Protein AF-A0A1C5UY00-F1 (afdb_monomer_lite)

pLDDT: mean 72.48, std 9.23, range [47.28, 86.06]

Foldseek 3Di:
DDPVVVVVVVLVVVQVVVVVVLVPDPCNPVVLQVQLVQLQVVLVVVQVVCVVVVFHQDDDPVLSVQSSNRGVSSSVVSVVVSVVD

Sequence (85 aa):
MNIQNLLYTICIIFIIINIMYYRTRAHKWTSGLIGMGSGVAVLIPLHYLLEMSGLSLAINYFTILFSMAFGIPGVIFMMIDSILF

Secondary structure (DSSP, 8-state):
--HHHHHHHHHHHHHHHHHHHHHT-S-HHHHHHHHHHHHHHHHHHHHHHHHHTT-----SHHHHHHHHHH-HHHHHHHHHHHHH-

Structure (mmCIF, N/CA/C/O backbone):
data_AF-A0A1C5UY00-F1
#
_entry.id   AF-A0A1C5UY00-F1
#
loop_
_atom_site.group_PDB
_atom_site.id
_atom_site.type_symbol
_atom_site.label_atom_id
_atom_site.label_alt_id
_atom_site.label_comp_id
_atom_site.label_asym_id
_atom_site.label_entity_id
_atom_site.label_seq_id
_atom_site.pdbx_PDB_ins_code
_atom_site.Cartn_x
_atom_site.Cartn_y
_atom_site.Cartn_z
_atom_site.occupancy
_atom_site.B_iso_or_equiv
_atom_site.auth_seq_id
_atom_site.auth_comp_id
_atom_site.auth_asym_id
_atom_site.auth_atom_id
_atom_site.pdbx_PDB_model_num
ATOM 1 N N . MET A 1 1 ? 0.982 18.388 15.929 1.00 53.16 1 MET A N 1
ATOM 2 C CA . MET A 1 1 ? 0.643 17.903 14.573 1.00 53.16 1 MET A CA 1
ATOM 3 C C . MET A 1 1 ? -0.239 16.680 14.753 1.00 53.16 1 MET A C 1
ATOM 5 O O . MET A 1 1 ? 0.165 15.803 15.504 1.00 53.16 1 MET A O 1
ATOM 9 N N . ASN A 1 2 ? -1.453 16.658 14.193 1.00 66.19 2 ASN A N 1
ATOM 10 C CA . ASN A 1 2 ? -2.362 15.517 14.362 1.00 66.19 2 ASN A CA 1
ATOM 11 C C . ASN A 1 2 ? -1.712 14.237 13.817 1.00 66.19 2 ASN A C 1
ATOM 13 O O . ASN A 1 2 ? -1.068 14.287 12.769 1.00 66.19 2 ASN A O 1
ATOM 17 N N . ILE A 1 3 ? -1.901 13.105 14.503 1.00 56.66 3 ILE A N 1
ATOM 18 C CA . ILE A 1 3 ? -1.417 11.780 14.066 1.00 56.66 3 ILE A CA 1
ATOM 19 C C . ILE A 1 3 ? -1.862 11.480 12.627 1.00 56.66 3 ILE A C 1
ATOM 21 O O . ILE A 1 3 ? -1.071 10.990 11.828 1.00 56.66 3 ILE A O 1
ATOM 25 N N . GLN A 1 4 ? -3.075 11.900 12.264 1.00 47.28 4 GLN A N 1
ATOM 2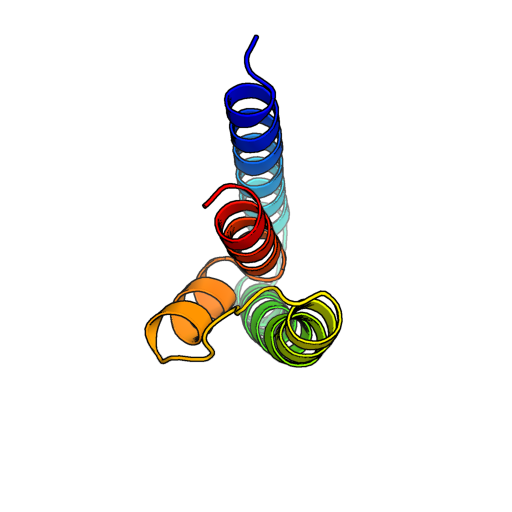6 C CA . GLN A 1 4 ? -3.599 11.831 10.898 1.00 47.28 4 GLN A CA 1
ATOM 27 C C . GLN A 1 4 ? -2.718 12.584 9.885 1.00 47.28 4 GLN A C 1
ATOM 29 O O . GLN A 1 4 ? -2.332 12.026 8.863 1.00 47.28 4 GLN A O 1
ATOM 34 N N . ASN A 1 5 ? -2.307 13.820 10.186 1.00 54.69 5 ASN A N 1
ATOM 35 C CA . ASN A 1 5 ? -1.454 14.613 9.291 1.00 54.69 5 ASN A CA 1
ATOM 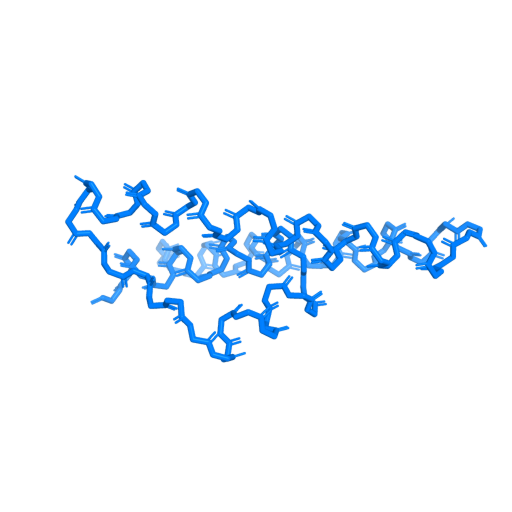36 C C . ASN A 1 5 ? -0.042 14.023 9.169 1.00 54.69 5 ASN A C 1
ATOM 38 O O . ASN A 1 5 ? 0.578 14.115 8.108 1.00 54.69 5 ASN A O 1
ATOM 42 N N . LEU A 1 6 ? 0.467 13.402 10.239 1.00 59.09 6 LEU A N 1
ATOM 43 C CA . LEU A 1 6 ? 1.754 12.708 10.225 1.00 59.09 6 LEU A CA 1
ATOM 44 C C . LEU A 1 6 ? 1.701 11.469 9.314 1.00 59.09 6 LEU A C 1
ATOM 46 O O . LEU A 1 6 ? 2.590 11.288 8.483 1.00 59.09 6 LEU A O 1
ATOM 50 N N . LEU A 1 7 ? 0.627 10.679 9.399 1.00 52.94 7 LEU A N 1
ATOM 51 C CA . LEU A 1 7 ? 0.405 9.513 8.539 1.00 52.94 7 LEU A CA 1
ATOM 52 C C . LEU A 1 7 ? 0.246 9.900 7.063 1.00 52.94 7 LEU A C 1
ATOM 54 O O . LEU A 1 7 ? 0.904 9.301 6.209 1.00 52.94 7 LEU A O 1
ATOM 58 N N . TYR A 1 8 ? -0.530 10.946 6.755 1.00 56.31 8 TYR A N 1
ATOM 59 C CA . TYR A 1 8 ? -0.650 11.458 5.383 1.00 56.31 8 TYR A CA 1
ATOM 60 C C . TYR A 1 8 ? 0.698 11.909 4.813 1.00 56.31 8 TYR A C 1
ATOM 62 O O . TYR A 1 8 ? 1.027 11.597 3.668 1.00 56.31 8 TYR A O 1
ATOM 70 N N . THR A 1 9 ? 1.511 12.588 5.623 1.00 59.69 9 THR A N 1
ATOM 71 C CA . THR A 1 9 ? 2.842 13.053 5.208 1.00 59.69 9 THR A CA 1
ATOM 72 C C . THR A 1 9 ? 3.773 11.878 4.899 1.00 59.69 9 THR A C 1
ATOM 74 O O . THR A 1 9 ? 4.423 11.867 3.854 1.00 59.69 9 THR A O 1
ATOM 77 N N . ILE A 1 10 ? 3.795 10.852 5.758 1.00 66.56 10 ILE A N 1
ATOM 78 C CA . ILE A 1 10 ? 4.586 9.628 5.543 1.00 66.56 10 ILE A CA 1
ATOM 79 C C . ILE A 1 10 ? 4.138 8.910 4.259 1.00 66.56 10 ILE A C 1
ATOM 81 O O . ILE A 1 10 ? 4.978 8.475 3.469 1.00 66.56 10 ILE A O 1
ATOM 85 N N . CYS A 1 11 ? 2.831 8.844 3.994 1.00 55.22 11 CYS A N 1
ATOM 86 C CA . CYS A 1 11 ? 2.293 8.226 2.780 1.00 55.22 11 CYS A CA 1
ATOM 87 C C . CYS A 1 11 ? 2.706 8.970 1.504 1.00 55.22 11 CYS A C 1
ATOM 89 O O . CYS A 1 11 ? 3.152 8.341 0.544 1.00 55.22 11 CYS A O 1
ATOM 91 N N . ILE A 1 12 ? 2.614 10.304 1.496 1.00 63.41 12 ILE A N 1
ATOM 92 C CA . ILE A 1 12 ? 3.048 11.132 0.359 1.00 63.41 12 ILE A CA 1
ATOM 93 C C . ILE A 1 12 ? 4.534 10.893 0.067 1.00 63.41 12 ILE A C 1
ATOM 95 O O . ILE A 1 12 ? 4.919 10.740 -1.092 1.00 63.41 12 ILE A O 1
ATOM 99 N N . ILE A 1 13 ? 5.362 10.773 1.107 1.00 69.06 13 ILE A N 1
ATOM 100 C CA . ILE A 1 13 ? 6.789 10.460 0.965 1.00 69.06 13 ILE A CA 1
ATOM 101 C C . ILE A 1 13 ? 6.988 9.077 0.326 1.00 69.06 13 ILE A C 1
ATOM 103 O O . ILE A 1 13 ? 7.761 8.960 -0.624 1.00 69.06 13 ILE A O 1
ATOM 107 N N . PHE A 1 14 ? 6.265 8.041 0.762 1.00 65.44 14 PHE A N 1
ATOM 108 C CA . PHE A 1 14 ? 6.359 6.703 0.158 1.00 65.44 14 PHE A CA 1
ATOM 109 C C . PHE A 1 14 ? 5.888 6.656 -1.299 1.00 65.44 14 PHE A C 1
ATOM 111 O O . PHE A 1 14 ? 6.487 5.937 -2.106 1.00 65.44 14 PHE A O 1
ATOM 118 N N . ILE A 1 15 ? 4.857 7.429 -1.651 1.00 64.88 15 ILE A N 1
ATOM 119 C CA . ILE A 1 15 ? 4.384 7.583 -3.034 1.00 64.88 15 ILE A CA 1
ATOM 120 C C . ILE A 1 15 ? 5.469 8.248 -3.885 1.00 64.88 15 ILE A C 1
ATOM 122 O O . ILE A 1 15 ? 5.809 7.735 -4.950 1.00 64.88 15 ILE A O 1
ATOM 126 N N . ILE A 1 16 ? 6.063 9.342 -3.402 1.00 68.31 16 ILE A N 1
ATOM 127 C CA . ILE A 1 16 ? 7.145 10.046 -4.103 1.00 68.31 16 ILE A CA 1
ATOM 128 C C . ILE A 1 16 ? 8.358 9.126 -4.280 1.00 68.31 16 ILE A C 1
ATOM 130 O O . ILE A 1 16 ? 8.887 9.033 -5.386 1.00 68.31 16 ILE A O 1
ATOM 134 N N . ILE A 1 17 ? 8.760 8.391 -3.237 1.00 68.62 17 ILE A N 1
ATOM 135 C CA . ILE A 1 17 ? 9.867 7.426 -3.299 1.00 68.62 17 ILE A CA 1
ATOM 136 C C . ILE A 1 17 ? 9.566 6.322 -4.311 1.00 68.62 17 ILE A C 1
ATOM 138 O O . ILE A 1 17 ? 10.438 5.994 -5.111 1.00 68.62 17 ILE A O 1
ATOM 142 N N . ASN A 1 18 ? 8.345 5.780 -4.332 1.00 64.44 18 ASN A N 1
ATOM 143 C CA . ASN A 1 18 ? 7.958 4.778 -5.324 1.00 64.44 18 ASN A CA 1
ATOM 144 C C . ASN A 1 18 ? 8.019 5.353 -6.741 1.00 64.44 18 ASN A C 1
ATOM 146 O O . ASN A 1 18 ? 8.651 4.754 -7.605 1.00 64.44 18 ASN A O 1
ATOM 150 N N . ILE A 1 19 ? 7.445 6.534 -6.981 1.00 64.62 19 ILE A N 1
ATOM 151 C CA . ILE A 1 19 ? 7.491 7.202 -8.291 1.00 64.62 19 ILE A CA 1
ATOM 152 C C . ILE A 1 19 ? 8.941 7.443 -8.728 1.00 64.62 19 ILE A C 1
ATOM 154 O O . ILE A 1 19 ? 9.295 7.169 -9.877 1.00 64.62 19 ILE A O 1
ATOM 158 N N . MET A 1 20 ? 9.797 7.920 -7.822 1.00 64.69 20 MET A N 1
ATOM 159 C CA . MET A 1 20 ? 11.220 8.116 -8.094 1.00 64.69 20 MET A CA 1
ATOM 160 C C . MET A 1 20 ? 11.912 6.788 -8.407 1.00 64.69 20 MET A C 1
ATOM 162 O O . MET A 1 20 ? 12.589 6.700 -9.426 1.00 64.69 20 MET A O 1
ATOM 166 N N . TYR A 1 21 ? 11.675 5.745 -7.609 1.00 64.25 21 TYR A N 1
ATOM 167 C CA . TYR A 1 21 ? 12.231 4.402 -7.800 1.00 64.25 21 TYR A CA 1
ATOM 168 C C . TYR A 1 21 ? 11.800 3.773 -9.137 1.00 64.25 21 TYR A C 1
ATOM 170 O O . TYR A 1 21 ? 12.614 3.166 -9.838 1.00 64.25 21 TYR A O 1
ATOM 178 N N . TYR A 1 22 ? 10.543 3.971 -9.543 1.00 61.12 22 TYR A N 1
ATOM 179 C CA . TYR A 1 22 ? 10.025 3.525 -10.838 1.00 61.12 22 TYR A CA 1
ATOM 180 C C . TYR A 1 22 ? 10.630 4.294 -12.018 1.00 61.12 22 TYR A C 1
ATOM 182 O O . TYR A 1 22 ? 10.849 3.703 -13.079 1.00 61.12 22 TYR A O 1
ATOM 190 N N . ARG A 1 23 ? 10.943 5.589 -11.858 1.00 61.97 23 ARG A N 1
ATOM 191 C CA . ARG A 1 23 ? 11.568 6.398 -12.922 1.00 61.97 23 ARG A CA 1
ATOM 192 C C . ARG A 1 23 ? 13.003 5.972 -13.230 1.00 61.97 23 ARG A C 1
ATOM 194 O O . ARG A 1 23 ? 13.410 6.099 -14.384 1.00 61.97 23 ARG A O 1
ATOM 201 N N . THR A 1 24 ? 13.743 5.453 -12.252 1.00 61.12 24 THR A N 1
ATOM 202 C CA . THR A 1 24 ? 15.155 5.056 -12.415 1.00 61.12 24 THR A CA 1
ATOM 203 C C . THR A 1 24 ? 15.346 3.660 -13.020 1.00 61.12 24 THR A C 1
ATOM 205 O O . THR A 1 24 ? 16.468 3.294 -13.366 1.00 61.12 24 THR A O 1
ATOM 208 N N . ARG A 1 25 ? 14.282 2.857 -13.171 1.00 60.81 25 ARG A N 1
ATOM 209 C CA . ARG A 1 25 ? 14.367 1.497 -13.733 1.00 60.81 25 ARG A CA 1
ATOM 210 C C . ARG A 1 25 ? 14.403 1.509 -15.267 1.00 60.81 25 ARG A C 1
ATOM 212 O O . ARG A 1 25 ? 13.536 2.083 -15.923 1.00 60.81 25 ARG A O 1
ATOM 219 N N . ALA A 1 26 ? 15.360 0.769 -15.834 1.00 57.50 26 ALA A N 1
ATOM 220 C CA . ALA A 1 26 ? 15.506 0.562 -17.279 1.00 57.50 26 ALA A CA 1
ATOM 221 C C . ALA A 1 26 ? 14.304 -0.172 -17.918 1.00 57.50 26 ALA A C 1
ATOM 223 O O . ALA A 1 26 ? 13.929 0.123 -19.050 1.00 57.50 26 ALA A O 1
ATOM 224 N N . HIS A 1 27 ? 13.642 -1.074 -17.179 1.00 65.56 27 HIS A N 1
ATOM 225 C CA . HIS A 1 27 ? 12.474 -1.835 -17.645 1.00 65.56 27 HIS A CA 1
ATOM 226 C C . HIS A 1 27 ? 11.189 -1.394 -16.929 1.00 65.56 27 HIS A C 1
ATOM 228 O O . HIS A 1 27 ? 10.697 -2.047 -16.010 1.00 65.56 27 HIS A O 1
ATOM 234 N N . LYS A 1 28 ? 10.650 -0.250 -17.358 1.00 66.75 28 LYS A N 1
ATOM 235 C CA . LYS A 1 28 ? 9.487 0.419 -16.743 1.00 66.75 28 LYS A CA 1
ATOM 236 C C . LYS A 1 28 ? 8.223 -0.453 -16.715 1.00 66.75 28 LYS A C 1
ATOM 238 O O . LYS A 1 28 ? 7.494 -0.442 -15.730 1.00 66.75 28 LYS A O 1
ATOM 243 N N . TRP A 1 29 ? 7.998 -1.244 -17.764 1.00 67.69 29 TRP A N 1
ATOM 244 C CA . TRP A 1 29 ? 6.802 -2.079 -17.920 1.00 67.69 29 TRP A CA 1
ATOM 245 C C . TRP A 1 29 ? 6.780 -3.298 -16.995 1.00 67.69 29 TRP A C 1
ATOM 247 O O . TRP A 1 29 ? 5.786 -3.531 -16.316 1.00 67.69 29 TRP A O 1
ATOM 257 N N . THR A 1 30 ? 7.876 -4.059 -16.918 1.00 70.56 30 THR A N 1
ATOM 258 C CA . THR A 1 30 ? 7.949 -5.247 -16.050 1.00 70.56 30 THR A CA 1
ATOM 259 C C . THR A 1 30 ? 7.922 -4.860 -14.583 1.00 70.56 30 THR A C 1
ATOM 261 O O . THR A 1 30 ? 7.221 -5.488 -13.795 1.00 70.56 30 THR A O 1
ATOM 264 N N . SER A 1 31 ? 8.615 -3.782 -14.217 1.00 68.50 31 SER A N 1
ATOM 265 C CA . SER A 1 31 ? 8.516 -3.241 -12.867 1.00 68.50 31 SER A CA 1
ATOM 266 C C . SER A 1 31 ? 7.091 -2.783 -12.554 1.00 68.50 31 SER A C 1
ATOM 268 O O . SER A 1 31 ? 6.598 -3.114 -11.482 1.00 68.50 31 SER A O 1
ATOM 270 N N . GLY A 1 32 ? 6.416 -2.072 -13.465 1.00 70.00 32 GLY A N 1
ATOM 271 C CA . GLY A 1 32 ? 5.030 -1.633 -13.266 1.00 70.00 32 GLY A CA 1
ATOM 272 C C . GLY A 1 32 ? 4.054 -2.797 -13.070 1.00 70.00 32 GLY A C 1
ATOM 273 O O . GLY A 1 32 ? 3.242 -2.758 -12.153 1.00 70.00 32 GLY A O 1
ATOM 274 N N . LEU A 1 33 ? 4.194 -3.872 -13.854 1.00 76.50 33 LEU A N 1
ATOM 275 C CA . LEU A 1 33 ? 3.395 -5.094 -13.698 1.00 76.50 33 LEU A CA 1
ATOM 276 C C . LEU A 1 33 ? 3.651 -5.796 -12.357 1.00 76.50 33 LEU A C 1
ATOM 278 O O . LEU A 1 33 ? 2.708 -6.265 -11.726 1.00 76.50 33 LEU A O 1
ATOM 282 N N . ILE A 1 34 ? 4.903 -5.831 -11.890 1.00 77.19 34 ILE A N 1
ATOM 283 C CA . ILE A 1 34 ? 5.240 -6.364 -10.561 1.00 77.19 34 ILE A CA 1
ATOM 284 C C . ILE A 1 34 ? 4.655 -5.468 -9.461 1.00 77.19 34 ILE A C 1
ATOM 286 O O . ILE A 1 34 ? 4.143 -5.976 -8.467 1.00 77.19 34 ILE A O 1
ATOM 290 N N . GLY A 1 35 ? 4.670 -4.146 -9.639 1.00 74.00 35 GLY A N 1
ATOM 291 C CA . GLY A 1 35 ? 4.014 -3.191 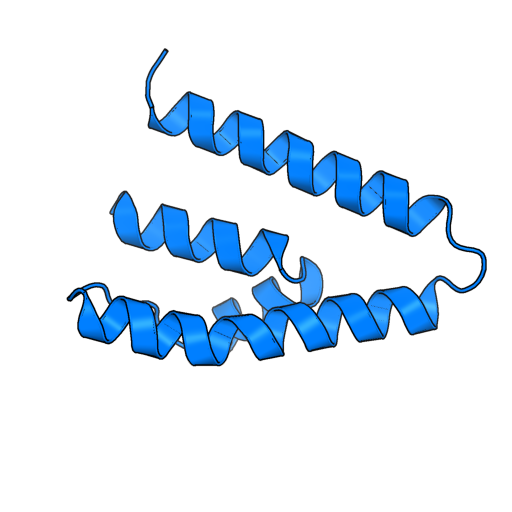-8.743 1.00 74.00 35 GLY A CA 1
ATOM 292 C C . GLY A 1 35 ? 2.509 -3.413 -8.641 1.00 74.00 35 GLY A C 1
ATOM 293 O O . GLY A 1 35 ? 1.981 -3.558 -7.542 1.00 74.00 35 GLY A O 1
ATOM 294 N N . MET A 1 36 ? 1.843 -3.521 -9.790 1.00 79.62 36 MET A N 1
ATOM 295 C CA . MET A 1 36 ? 0.411 -3.809 -9.889 1.00 79.62 36 MET A CA 1
ATOM 296 C C . MET A 1 36 ? 0.063 -5.151 -9.242 1.00 79.62 36 MET A C 1
ATOM 298 O O . MET A 1 36 ? -0.841 -5.227 -8.412 1.00 79.62 36 MET A O 1
ATOM 302 N N . GLY A 1 37 ? 0.809 -6.203 -9.587 1.00 76.88 37 GLY A N 1
ATOM 303 C CA . GLY A 1 37 ? 0.596 -7.546 -9.054 1.00 76.88 37 GLY A CA 1
ATOM 304 C C . GLY A 1 37 ? 0.856 -7.630 -7.551 1.00 76.88 37 GLY A C 1
ATOM 305 O O . GLY A 1 37 ? 0.068 -8.233 -6.831 1.00 76.88 37 GLY A O 1
ATOM 306 N N . SER A 1 38 ? 1.917 -6.986 -7.058 1.00 77.56 38 SER A N 1
ATOM 307 C CA . SER A 1 38 ? 2.237 -6.965 -5.625 1.00 77.56 38 SER A CA 1
ATOM 308 C C . SER A 1 38 ? 1.218 -6.177 -4.801 1.00 77.56 38 SER A C 1
ATOM 310 O O . SER A 1 38 ? 0.905 -6.601 -3.694 1.00 77.56 38 SER A O 1
ATOM 312 N N . GLY A 1 39 ? 0.639 -5.095 -5.333 1.00 80.50 39 GLY A N 1
ATOM 313 C CA . GLY A 1 39 ? -0.473 -4.393 -4.684 1.00 80.50 39 GLY A CA 1
ATOM 314 C C . GLY A 1 39 ? -1.687 -5.297 -4.477 1.00 80.50 39 GLY A C 1
ATOM 315 O O . GLY A 1 39 ? -2.148 -5.472 -3.353 1.00 80.50 39 GLY A O 1
ATOM 316 N N . VAL A 1 40 ? -2.151 -5.963 -5.535 1.00 82.69 40 VAL A N 1
ATOM 317 C CA . VAL A 1 40 ? -3.300 -6.884 -5.434 1.00 82.69 40 VAL A CA 1
ATOM 318 C C . VAL A 1 40 ? -2.982 -8.082 -4.535 1.00 82.69 40 VAL A C 1
ATOM 320 O O . VAL A 1 40 ? -3.809 -8.480 -3.716 1.00 82.69 40 VAL A O 1
ATOM 323 N N . ALA A 1 41 ? -1.772 -8.635 -4.644 1.00 80.00 41 ALA A N 1
ATOM 324 C CA . ALA A 1 41 ? -1.346 -9.778 -3.842 1.00 80.00 41 ALA A CA 1
ATOM 325 C C . ALA A 1 41 ? -1.285 -9.467 -2.340 1.00 80.00 41 ALA A C 1
ATOM 327 O O . ALA A 1 41 ? -1.518 -10.365 -1.537 1.00 80.00 41 ALA A O 1
ATOM 328 N N . VAL A 1 42 ? -0.993 -8.219 -1.954 1.00 79.75 42 VAL A N 1
ATOM 329 C CA . VAL A 1 42 ? -0.994 -7.781 -0.548 1.00 79.75 42 VAL A CA 1
ATOM 330 C C . VAL A 1 42 ? -2.401 -7.400 -0.075 1.00 79.75 42 VAL A C 1
ATOM 332 O O . VAL A 1 42 ? -2.714 -7.608 1.094 1.00 79.75 42 VAL A O 1
ATOM 335 N N . LEU A 1 43 ? -3.277 -6.915 -0.964 1.00 83.00 43 LEU A N 1
ATOM 336 C CA . LEU A 1 43 ? -4.652 -6.528 -0.620 1.00 83.00 43 LEU A CA 1
ATOM 337 C C . LEU A 1 43 ? -5.470 -7.693 -0.032 1.00 83.00 43 LEU A C 1
ATOM 339 O O . LEU A 1 43 ? -6.166 -7.511 0.962 1.00 83.00 43 LEU A O 1
ATOM 343 N N . ILE A 1 44 ? -5.364 -8.888 -0.622 1.00 79.38 44 ILE A N 1
ATOM 344 C CA . ILE A 1 44 ? -6.130 -10.078 -0.207 1.00 79.38 44 ILE A CA 1
ATOM 345 C C . ILE A 1 44 ? -5.795 -10.530 1.229 1.00 79.38 44 ILE A C 1
ATOM 347 O O . ILE A 1 44 ? -6.710 -10.604 2.046 1.00 79.38 44 ILE A O 1
ATOM 351 N N . PRO A 1 45 ? -4.533 -10.834 1.592 1.00 77.69 45 PRO A N 1
ATOM 352 C CA . PRO A 1 45 ? -4.203 -11.228 2.961 1.00 77.69 45 PRO A CA 1
ATOM 353 C C . PRO A 1 45 ? -4.441 -10.093 3.963 1.00 77.69 45 PRO A C 1
ATOM 355 O O . PRO A 1 45 ? -4.816 -10.366 5.100 1.00 77.69 45 PRO A O 1
ATOM 358 N N . LEU A 1 46 ? -4.273 -8.829 3.553 1.00 80.25 46 LEU A N 1
ATOM 359 C CA . LEU A 1 46 ? -4.558 -7.685 4.415 1.00 80.25 46 LEU A CA 1
ATOM 360 C C . LEU A 1 46 ? -6.048 -7.596 4.774 1.00 80.25 46 LEU A C 1
ATOM 362 O O . LEU A 1 46 ? -6.372 -7.355 5.932 1.00 80.25 46 LEU A O 1
ATOM 366 N N . HIS A 1 47 ? -6.941 -7.823 3.809 1.00 82.50 47 HIS A N 1
ATOM 367 C CA . HIS A 1 47 ? -8.382 -7.871 4.053 1.00 82.50 47 HIS A CA 1
ATOM 368 C C . HIS A 1 47 ? -8.736 -8.884 5.148 1.00 82.50 47 HIS A C 1
ATOM 370 O O . HIS A 1 47 ? -9.371 -8.510 6.129 1.00 82.50 47 HIS A O 1
ATOM 376 N N . TYR A 1 48 ? -8.237 -10.121 5.045 1.00 78.88 48 TYR A N 1
ATOM 377 C CA . TYR A 1 48 ? -8.480 -11.145 6.067 1.00 78.88 48 TYR A CA 1
ATOM 378 C C . TYR A 1 48 ? -7.892 -10.771 7.435 1.00 78.88 48 TYR A C 1
ATOM 380 O O . TYR A 1 48 ? -8.536 -10.980 8.459 1.00 78.88 48 TYR A O 1
ATOM 388 N N . LEU A 1 49 ? -6.684 -10.198 7.474 1.00 73.50 49 LEU A N 1
ATOM 389 C CA . LEU A 1 49 ? -6.063 -9.761 8.731 1.00 73.50 49 LEU A CA 1
ATOM 390 C C . LEU A 1 49 ? -6.856 -8.646 9.420 1.00 73.50 49 LEU A C 1
ATOM 392 O O . LEU A 1 49 ? -6.985 -8.660 10.643 1.00 73.50 49 LEU A O 1
ATOM 396 N N . LEU A 1 50 ? -7.387 -7.699 8.646 1.00 75.94 50 LEU A N 1
ATOM 397 C CA . LEU A 1 50 ? -8.206 -6.610 9.172 1.00 75.94 50 LEU A CA 1
ATOM 398 C C . LEU A 1 50 ? -9.563 -7.120 9.660 1.00 75.94 50 LEU A C 1
ATOM 400 O O . LEU A 1 50 ? -9.989 -6.736 10.750 1.00 75.94 50 LEU A O 1
ATOM 404 N N . GLU A 1 51 ? -10.195 -8.048 8.936 1.00 77.81 51 GLU A N 1
ATOM 405 C CA . GLU A 1 51 ? -11.437 -8.677 9.400 1.00 77.81 51 GLU A CA 1
ATOM 406 C C . GLU A 1 51 ? -11.233 -9.403 10.737 1.00 77.81 51 GLU A C 1
ATOM 408 O O . GLU A 1 51 ? -12.061 -9.281 11.642 1.00 77.81 51 GLU A O 1
ATOM 413 N N . MET A 1 52 ? -10.093 -10.084 10.919 1.00 73.81 52 MET A N 1
ATOM 414 C CA . MET A 1 52 ? -9.736 -10.714 12.199 1.00 73.81 52 MET A CA 1
ATOM 415 C C . MET A 1 52 ? -9.547 -9.704 13.339 1.00 73.81 52 MET A C 1
ATOM 417 O O . MET A 1 52 ? -9.776 -10.050 14.498 1.00 73.81 52 MET A O 1
ATOM 421 N N . SER A 1 53 ? -9.148 -8.465 13.037 1.00 72.94 53 SER A N 1
ATOM 422 C CA . SER A 1 53 ? -9.054 -7.379 14.021 1.00 72.94 53 SER A CA 1
ATOM 423 C C . SER A 1 53 ? -10.360 -6.591 14.198 1.00 72.94 53 SER A C 1
ATOM 425 O O . SER A 1 53 ? -10.370 -5.609 14.936 1.00 72.94 53 SER A O 1
ATOM 427 N N . GLY A 1 54 ? -11.454 -6.997 13.539 1.00 74.94 54 GLY A N 1
ATOM 428 C CA . GLY A 1 54 ? -12.753 -6.317 13.588 1.00 74.94 54 GLY A CA 1
ATOM 429 C C . GLY A 1 54 ? -12.872 -5.090 12.677 1.00 74.94 54 GLY A C 1
ATOM 430 O O . GLY A 1 54 ? -13.842 -4.344 12.795 1.00 74.94 54 GLY A O 1
ATOM 431 N N . LEU A 1 55 ? -11.907 -4.874 11.777 1.00 75.44 55 LEU A N 1
ATOM 432 C CA . LEU A 1 55 ? -11.898 -3.789 10.796 1.00 75.44 55 LEU A CA 1
ATOM 433 C C . LEU A 1 55 ? -12.319 -4.326 9.425 1.00 75.44 55 LEU A C 1
ATOM 435 O O . LEU A 1 55 ? -11.846 -5.366 8.977 1.00 75.44 55 LEU A O 1
ATOM 439 N N . SER A 1 56 ? -13.201 -3.617 8.726 1.00 77.12 56 SER A N 1
ATOM 440 C CA . SER A 1 56 ? -13.703 -4.063 7.423 1.00 77.12 56 SER A CA 1
ATOM 441 C C . SER A 1 56 ? -13.013 -3.316 6.287 1.00 77.12 56 SER A C 1
ATOM 443 O O . SER A 1 56 ? -13.356 -2.174 5.986 1.00 77.12 56 SER A O 1
ATOM 445 N N . LEU A 1 57 ? -12.098 -3.988 5.591 1.00 80.50 57 LEU A N 1
ATOM 446 C CA . LEU A 1 57 ? -11.518 -3.485 4.346 1.00 80.50 57 LEU A CA 1
ATOM 447 C C . LEU A 1 57 ? -12.262 -4.083 3.148 1.00 80.50 57 LEU A C 1
ATOM 449 O O . LEU A 1 57 ? -11.977 -5.205 2.752 1.00 80.50 57 LEU A O 1
ATOM 453 N N . ALA A 1 58 ? -13.213 -3.369 2.548 1.00 81.75 58 ALA A N 1
ATOM 454 C CA . ALA A 1 58 ? -14.011 -3.935 1.458 1.00 81.75 58 ALA A CA 1
ATOM 455 C C . ALA A 1 58 ? -13.161 -4.261 0.209 1.00 81.75 58 ALA A C 1
ATOM 457 O O . ALA A 1 58 ? -12.583 -3.367 -0.416 1.00 81.75 58 ALA A O 1
ATOM 458 N N . ILE A 1 59 ? -13.143 -5.529 -0.218 1.00 84.88 59 ILE A N 1
ATOM 459 C CA . ILE A 1 59 ? -12.602 -5.911 -1.530 1.00 84.88 59 ILE A CA 1
ATOM 460 C C . ILE A 1 59 ? -13.668 -5.619 -2.589 1.00 84.88 59 ILE A C 1
ATOM 462 O O . ILE A 1 59 ? -14.654 -6.340 -2.729 1.00 84.88 59 ILE A O 1
ATOM 466 N N . ASN A 1 60 ? -13.471 -4.546 -3.345 1.00 86.06 60 ASN A N 1
ATOM 467 C CA . ASN A 1 60 ? -14.339 -4.144 -4.442 1.00 86.06 60 ASN A CA 1
ATOM 468 C C . ASN A 1 60 ? -13.490 -3.683 -5.636 1.00 86.06 60 ASN A C 1
ATOM 470 O O . ASN A 1 60 ? -12.263 -3.588 -5.561 1.00 86.06 60 ASN A O 1
ATOM 474 N N . TYR A 1 61 ? -14.140 -3.384 -6.762 1.00 81.00 61 TYR A N 1
ATOM 475 C CA . TYR A 1 61 ? -13.431 -2.936 -7.963 1.00 81.00 61 TYR A CA 1
ATOM 476 C C . TYR A 1 61 ? -12.565 -1.695 -7.717 1.00 81.00 61 TYR A C 1
ATOM 478 O O . TYR A 1 61 ? -11.498 -1.578 -8.315 1.00 81.00 61 TYR A O 1
ATOM 486 N N . PHE A 1 62 ? -12.984 -0.798 -6.819 1.00 82.50 62 PHE A N 1
ATOM 487 C CA . PHE A 1 62 ? -12.231 0.404 -6.480 1.00 82.50 62 PHE A CA 1
ATOM 488 C C . PHE A 1 62 ? -10.949 0.078 -5.703 1.00 82.50 62 PHE A C 1
ATOM 490 O O . PHE A 1 62 ? -9.874 0.526 -6.102 1.00 82.50 62 PHE A O 1
ATOM 497 N N . THR A 1 63 ? -11.022 -0.744 -4.653 1.00 83.94 63 THR A N 1
ATOM 498 C CA . THR A 1 63 ? -9.848 -1.117 -3.847 1.00 83.94 63 THR A CA 1
ATOM 499 C C . THR A 1 63 ? -8.859 -1.968 -4.642 1.00 83.94 63 THR A C 1
ATOM 501 O O . THR A 1 63 ? -7.647 -1.765 -4.551 1.00 83.94 63 THR A O 1
ATOM 504 N N . ILE A 1 64 ? -9.348 -2.829 -5.537 1.00 83.44 64 ILE A N 1
ATOM 505 C CA . ILE A 1 64 ? -8.491 -3.573 -6.467 1.00 83.44 64 ILE A CA 1
ATOM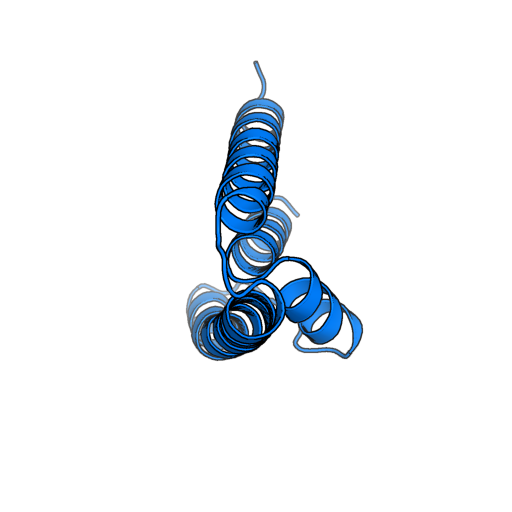 506 C C . ILE A 1 64 ? -7.786 -2.615 -7.437 1.00 83.44 64 ILE A C 1
ATOM 508 O O . ILE A 1 64 ? -6.557 -2.620 -7.494 1.00 83.44 64 ILE A O 1
ATOM 512 N N . LEU A 1 65 ? -8.518 -1.746 -8.147 1.00 81.69 65 LEU A N 1
ATOM 513 C CA . LEU A 1 65 ? -7.926 -0.793 -9.100 1.00 81.69 65 LEU A CA 1
ATOM 514 C C . LEU A 1 65 ? -6.916 0.146 -8.442 1.00 81.69 65 LEU A C 1
ATOM 516 O O . LEU A 1 65 ? -5.856 0.416 -9.004 1.00 81.69 65 LEU A O 1
ATOM 520 N N . PHE A 1 66 ? -7.222 0.624 -7.242 1.00 80.25 66 PHE A N 1
ATOM 521 C CA . PHE A 1 66 ? -6.352 1.538 -6.518 1.00 80.25 66 PHE A CA 1
ATOM 522 C C . PHE A 1 66 ? -5.100 0.817 -5.986 1.00 80.25 66 PHE A C 1
ATOM 524 O O . PHE A 1 66 ? -3.999 1.359 -6.086 1.00 80.2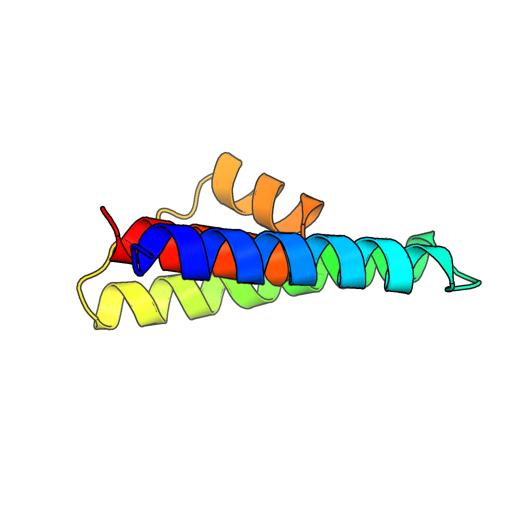5 66 PHE A O 1
ATOM 531 N N . SER A 1 67 ? -5.214 -0.443 -5.543 1.00 84.56 67 SER A N 1
ATOM 532 C CA . SER A 1 67 ? -4.043 -1.278 -5.224 1.00 84.56 67 SER A CA 1
ATOM 533 C C . SER A 1 67 ? -3.183 -1.583 -6.455 1.00 84.56 67 SER A C 1
ATOM 535 O O . SER A 1 67 ? -1.963 -1.625 -6.349 1.00 84.56 67 SER A O 1
ATOM 537 N N . MET A 1 68 ? -3.780 -1.734 -7.642 1.00 79.12 68 MET A N 1
ATOM 538 C CA . MET A 1 68 ? -3.025 -1.917 -8.885 1.00 79.12 68 MET A CA 1
ATOM 539 C C . MET A 1 68 ? -2.295 -0.630 -9.275 1.00 79.12 68 MET A C 1
ATOM 541 O O . MET A 1 68 ? -1.104 -0.660 -9.571 1.00 79.12 68 MET A O 1
ATOM 545 N N . ALA A 1 69 ? -2.984 0.510 -9.246 1.00 77.69 69 ALA A N 1
ATOM 546 C CA . ALA A 1 69 ? -2.418 1.794 -9.650 1.00 77.69 69 ALA A CA 1
ATOM 547 C C . ALA A 1 69 ? -1.248 2.234 -8.756 1.00 77.69 69 ALA A C 1
ATOM 549 O O . ALA A 1 69 ? -0.266 2.787 -9.253 1.00 77.69 69 ALA A O 1
ATOM 550 N N . PHE A 1 70 ? -1.344 1.970 -7.451 1.00 76.75 70 PHE A N 1
ATOM 551 C CA . PHE A 1 70 ? -0.377 2.447 -6.461 1.00 76.75 70 PHE A CA 1
ATOM 552 C C . PHE A 1 70 ? 0.492 1.345 -5.848 1.00 76.75 70 PHE A C 1
ATOM 554 O O . PHE A 1 70 ? 1.408 1.659 -5.090 1.00 76.75 70 PHE A O 1
ATOM 561 N N . GLY A 1 71 ? 0.245 0.074 -6.167 1.00 82.06 71 GLY A N 1
ATOM 562 C CA . GLY A 1 71 ? 0.947 -1.070 -5.593 1.00 82.06 71 GLY A CA 1
ATOM 563 C C . GLY A 1 71 ? 0.736 -1.202 -4.082 1.00 82.06 71 GLY A C 1
ATOM 564 O O . GLY A 1 71 ? -0.289 -0.802 -3.527 1.00 82.06 71 GLY A O 1
ATOM 565 N N . ILE A 1 72 ? 1.756 -1.728 -3.400 1.00 76.38 72 ILE A N 1
ATOM 566 C CA . ILE A 1 72 ? 1.798 -1.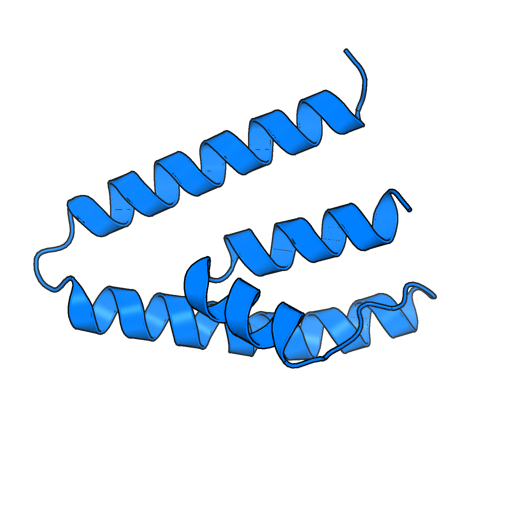868 -1.934 1.00 76.38 72 ILE A CA 1
ATOM 567 C C . ILE A 1 72 ? 1.488 -0.539 -1.202 1.00 76.38 72 ILE A C 1
ATOM 569 O O . ILE A 1 72 ? 0.690 -0.567 -0.266 1.00 76.38 72 ILE A O 1
ATOM 573 N N . PRO A 1 73 ? 2.018 0.635 -1.617 1.00 77.62 73 PRO A N 1
ATOM 574 C CA . PRO A 1 73 ? 1.630 1.922 -1.028 1.00 77.62 73 PRO A CA 1
ATOM 575 C C . PRO A 1 73 ? 0.121 2.197 -1.026 1.00 77.62 73 PRO A C 1
ATOM 577 O O . PRO A 1 73 ? -0.402 2.709 -0.039 1.00 77.62 73 PRO A O 1
ATOM 580 N N . GLY A 1 74 ? -0.586 1.842 -2.104 1.00 79.50 74 GLY A N 1
ATOM 581 C CA . GLY A 1 74 ? -2.037 2.025 -2.192 1.00 79.50 74 GLY A CA 1
ATOM 582 C C . GLY A 1 74 ? -2.792 1.185 -1.169 1.00 79.50 74 GLY A C 1
ATOM 583 O O . GLY A 1 74 ? -3.750 1.657 -0.565 1.00 79.50 74 GLY A O 1
ATOM 584 N N . VAL A 1 75 ? -2.320 -0.037 -0.930 1.00 81.56 75 VAL A N 1
ATOM 585 C CA . VAL A 1 75 ? -2.898 -0.955 0.059 1.00 81.56 75 VAL A CA 1
ATOM 586 C C . VAL A 1 75 ? -2.697 -0.439 1.487 1.00 81.56 75 VAL A C 1
ATOM 588 O O . VAL A 1 75 ? -3.634 -0.452 2.282 1.00 81.56 75 VAL A O 1
ATOM 591 N N . ILE A 1 76 ? -1.508 0.088 1.798 1.00 80.25 76 ILE A N 1
ATOM 592 C CA . ILE A 1 76 ? -1.216 0.712 3.101 1.00 80.25 76 ILE A CA 1
ATOM 593 C C . ILE A 1 76 ? -2.138 1.914 3.347 1.00 80.25 76 ILE A C 1
ATOM 595 O O . ILE A 1 76 ? -2.607 2.110 4.465 1.00 80.25 76 ILE A O 1
ATOM 599 N N . PHE A 1 77 ? -2.436 2.698 2.308 1.00 78.19 77 PHE A N 1
ATOM 600 C CA . PHE A 1 77 ? -3.325 3.853 2.427 1.00 78.19 77 PHE A CA 1
ATOM 601 C C . PHE A 1 77 ? -4.742 3.447 2.841 1.00 78.19 77 PHE A C 1
ATOM 603 O O . PHE A 1 77 ? -5.299 4.030 3.766 1.00 78.19 77 PHE A O 1
ATOM 610 N N . MET A 1 78 ? -5.299 2.412 2.207 1.00 82.19 78 MET A N 1
ATOM 611 C CA . MET A 1 78 ? -6.638 1.924 2.554 1.00 82.19 78 MET A CA 1
ATOM 612 C C . MET A 1 78 ? -6.681 1.292 3.943 1.00 82.19 78 MET A C 1
ATOM 614 O O . MET A 1 78 ? -7.670 1.446 4.648 1.00 82.19 78 MET A O 1
ATOM 618 N N . MET A 1 79 ? -5.603 0.615 4.356 1.00 80.75 79 MET A N 1
ATOM 619 C CA . MET A 1 79 ? -5.478 0.109 5.723 1.00 80.75 79 MET A CA 1
ATOM 620 C C . MET A 1 79 ? -5.577 1.251 6.738 1.00 80.75 79 MET A C 1
ATOM 622 O O . MET A 1 79 ? -6.335 1.162 7.699 1.00 80.75 79 MET A O 1
ATOM 626 N N . ILE A 1 80 ? -4.821 2.330 6.524 1.00 76.88 80 ILE A N 1
ATOM 627 C CA . ILE A 1 80 ? -4.830 3.494 7.414 1.00 76.88 80 ILE A CA 1
ATOM 628 C C . ILE A 1 80 ? -6.212 4.151 7.427 1.00 76.88 80 ILE A C 1
ATOM 630 O O . ILE A 1 80 ? -6.703 4.484 8.503 1.00 76.88 80 ILE A O 1
ATOM 634 N N . ASP A 1 81 ? -6.844 4.302 6.263 1.00 79.94 81 ASP A N 1
ATOM 635 C CA . ASP A 1 81 ? -8.202 4.842 6.148 1.00 79.94 81 ASP A CA 1
ATOM 636 C C . ASP A 1 81 ? -9.201 4.018 6.975 1.00 79.94 81 ASP A C 1
ATOM 638 O O . ASP A 1 81 ? -9.897 4.576 7.817 1.00 79.94 81 ASP A O 1
ATOM 642 N N . SER A 1 82 ? -9.149 2.685 6.860 1.00 75.06 82 SER A N 1
ATOM 643 C CA . SER A 1 82 ? -9.993 1.761 7.637 1.00 75.06 82 SER A CA 1
ATOM 644 C C . SER A 1 82 ? -9.711 1.725 9.145 1.00 75.06 82 SER A C 1
ATOM 646 O O . SER A 1 82 ? -10.481 1.134 9.890 1.00 75.06 82 SER A O 1
ATOM 648 N N . ILE A 1 83 ? -8.591 2.296 9.604 1.00 73.12 83 ILE A N 1
ATOM 649 C CA . ILE A 1 83 ? -8.265 2.438 11.035 1.00 73.12 83 ILE A CA 1
ATOM 650 C C . ILE A 1 83 ? -8.721 3.805 11.562 1.00 73.12 83 ILE A C 1
ATOM 652 O O . ILE A 1 83 ? -9.014 3.950 12.749 1.00 73.12 83 ILE A O 1
ATOM 656 N N . LEU A 1 84 ? -8.706 4.831 10.708 1.00 68.44 84 LEU A N 1
ATOM 657 C CA . LEU A 1 84 ? -9.012 6.210 11.086 1.00 68.44 84 LEU A CA 1
ATOM 658 C C . LEU A 1 84 ? -10.511 6.534 11.064 1.00 68.44 84 LEU A C 1
ATOM 660 O O . LEU A 1 84 ? -10.897 7.504 11.722 1.00 68.44 84 LEU A O 1
ATOM 664 N N . PHE A 1 85 ? -11.311 5.763 10.327 1.00 59.38 85 PHE A N 1
ATOM 665 C CA . PHE A 1 85 ? -12.760 5.906 10.166 1.00 59.38 85 PHE A CA 1
ATOM 666 C C . PHE A 1 85 ? -13.481 4.601 10.496 1.00 59.38 85 PHE A C 1
ATOM 668 O O . PHE A 1 85 ? -14.600 4.701 11.050 1.00 59.38 85 PHE A O 1
#

Radius of gyration: 13.66 Å; chains: 1; bounding box: 30×29×32 Å